Protein AF-A0A3N5KV68-F1 (afdb_monomer_lite)

Structure (mmCIF, N/CA/C/O backbone):
data_AF-A0A3N5KV68-F1
#
_entry.id   AF-A0A3N5KV68-F1
#
loop_
_atom_site.group_PDB
_atom_site.id
_atom_site.type_symbol
_atom_site.label_atom_id
_atom_site.label_alt_id
_atom_site.label_comp_id
_atom_site.label_asym_id
_atom_site.label_entity_id
_atom_site.label_seq_id
_atom_site.pdbx_PDB_ins_code
_atom_site.Cartn_x
_atom_site.Cartn_y
_atom_site.Cartn_z
_atom_site.occupancy
_atom_site.B_iso_or_equiv
_atom_site.auth_seq_id
_atom_site.auth_comp_id
_atom_site.auth_asym_id
_atom_site.auth_atom_id
_atom_site.pdbx_PDB_model_num
ATOM 1 N N . MET A 1 1 ? 21.705 -21.668 0.023 1.00 38.50 1 MET A N 1
ATOM 2 C CA . MET A 1 1 ? 21.622 -20.854 1.251 1.00 38.50 1 MET A CA 1
ATOM 3 C C . MET A 1 1 ? 22.326 -19.554 0.922 1.00 38.50 1 MET A C 1
ATOM 5 O O . MET A 1 1 ? 23.488 -19.620 0.552 1.00 38.50 1 MET A O 1
ATOM 9 N N . SER A 1 2 ? 21.601 -18.437 0.849 1.00 51.88 2 SER A N 1
ATOM 10 C CA . SER A 1 2 ? 22.211 -17.143 0.525 1.00 51.88 2 SER A CA 1
ATOM 11 C C . SER A 1 2 ? 22.799 -16.578 1.813 1.00 51.88 2 SER A C 1
ATOM 13 O O . SER A 1 2 ? 22.040 -16.294 2.734 1.00 51.88 2 SER A O 1
ATOM 15 N N . ASP A 1 3 ? 24.125 -16.489 1.885 1.00 54.81 3 ASP A N 1
ATOM 16 C CA . ASP A 1 3 ? 24.864 -15.849 2.978 1.00 54.81 3 ASP A CA 1
ATOM 17 C C . ASP A 1 3 ? 24.763 -14.326 2.784 1.00 54.81 3 ASP A C 1
ATOM 19 O O . ASP A 1 3 ? 25.626 -13.694 2.175 1.00 54.81 3 ASP A O 1
ATOM 23 N N . ASP A 1 4 ? 23.634 -13.742 3.197 1.00 57.31 4 ASP A N 1
ATOM 24 C CA . ASP A 1 4 ? 23.498 -12.287 3.303 1.00 57.31 4 ASP A CA 1
ATOM 25 C C . ASP A 1 4 ? 24.136 -11.859 4.639 1.00 57.31 4 ASP A C 1
ATOM 27 O O . ASP A 1 4 ? 23.638 -12.252 5.697 1.00 57.31 4 ASP A O 1
ATOM 31 N N . PRO A 1 5 ? 25.247 -11.097 4.641 1.00 53.75 5 PRO A N 1
ATOM 32 C CA . PRO A 1 5 ? 26.030 -10.796 5.845 1.00 53.75 5 PRO A CA 1
ATOM 33 C C . PRO A 1 5 ? 25.316 -9.882 6.857 1.00 53.75 5 PRO A C 1
ATOM 35 O O . PRO A 1 5 ? 25.918 -9.492 7.855 1.00 53.75 5 PRO A O 1
ATOM 38 N N . MET A 1 6 ? 24.050 -9.529 6.616 1.00 48.56 6 MET A N 1
ATOM 39 C CA . MET A 1 6 ? 23.243 -8.686 7.492 1.00 48.56 6 MET A CA 1
ATOM 40 C C . MET A 1 6 ? 21.802 -9.228 7.593 1.00 48.56 6 MET A C 1
ATOM 42 O O . MET A 1 6 ? 20.908 -8.705 6.923 1.00 48.56 6 MET A O 1
ATOM 46 N N . PRO A 1 7 ? 21.533 -10.246 8.440 1.00 53.47 7 PRO A N 1
ATOM 47 C CA . PRO A 1 7 ? 20.163 -10.716 8.706 1.00 53.47 7 PRO A CA 1
ATOM 48 C C . PRO A 1 7 ? 19.229 -9.586 9.195 1.00 53.47 7 PRO A C 1
ATOM 50 O O . PRO A 1 7 ? 18.014 -9.651 9.014 1.00 53.47 7 PRO A O 1
ATOM 53 N N . ASP A 1 8 ? 19.814 -8.516 9.733 1.00 58.53 8 ASP A N 1
ATOM 54 C CA . ASP A 1 8 ? 19.171 -7.331 10.305 1.00 58.53 8 ASP A CA 1
ATOM 55 C C . ASP A 1 8 ? 18.430 -6.435 9.292 1.00 58.53 8 ASP A C 1
ATOM 57 O O . ASP A 1 8 ? 17.440 -5.803 9.634 1.00 58.53 8 ASP A O 1
ATOM 61 N N . ARG A 1 9 ? 18.805 -6.428 8.000 1.00 53.84 9 ARG A N 1
ATOM 62 C CA . ARG A 1 9 ? 18.079 -5.617 6.988 1.00 53.84 9 ARG A CA 1
ATOM 63 C C . ARG A 1 9 ? 16.606 -6.004 6.873 1.00 53.84 9 ARG A C 1
ATOM 65 O O . ARG A 1 9 ? 15.761 -5.179 6.534 1.00 53.84 9 ARG A O 1
ATOM 72 N N . SER A 1 10 ? 16.316 -7.279 7.127 1.00 64.69 10 SER A N 1
ATOM 73 C CA . SER A 1 10 ? 14.947 -7.781 7.183 1.00 64.69 10 SER A CA 1
ATOM 74 C C . SER A 1 10 ? 14.218 -7.314 8.445 1.00 64.69 10 SER A C 1
ATOM 76 O O . SER A 1 10 ? 13.035 -7.001 8.361 1.00 64.69 10 SER A O 1
ATOM 78 N N . MET A 1 11 ? 14.920 -7.190 9.576 1.00 69.69 11 MET A N 1
ATOM 79 C CA . MET A 1 11 ? 14.360 -6.679 10.828 1.00 69.69 11 MET A CA 1
ATOM 80 C C . MET A 1 11 ? 14.064 -5.183 10.736 1.00 69.69 11 MET A C 1
ATOM 82 O O . MET A 1 11 ? 12.924 -4.804 10.965 1.00 69.69 11 MET A O 1
ATOM 86 N N . GLU A 1 12 ? 15.003 -4.354 10.265 1.00 85.62 12 GLU A N 1
ATOM 87 C CA . GLU A 1 12 ? 14.765 -2.912 10.072 1.00 85.62 12 GLU A CA 1
ATOM 88 C C . GLU A 1 12 ? 13.555 -2.636 9.162 1.00 85.62 12 GLU A C 1
ATOM 90 O O . GLU A 1 12 ? 12.783 -1.697 9.373 1.00 85.62 12 GLU A O 1
ATOM 95 N N . HIS A 1 13 ? 13.378 -3.463 8.129 1.00 86.19 13 HIS A N 1
ATOM 96 C CA . HIS A 1 13 ? 12.232 -3.377 7.238 1.00 86.1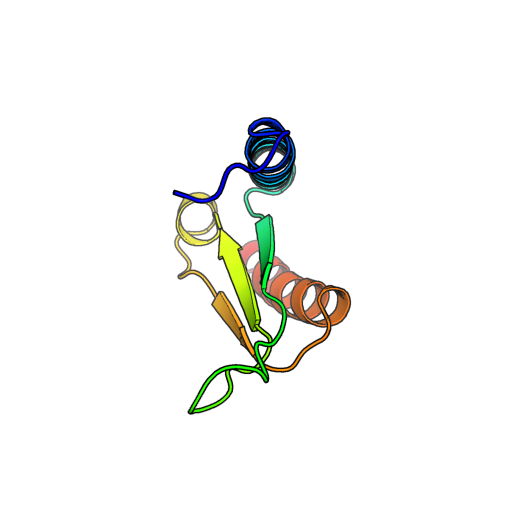9 13 HIS A CA 1
ATOM 97 C C . HIS A 1 13 ? 10.924 -3.731 7.951 1.00 86.19 13 HIS A C 1
ATOM 99 O O . HIS A 1 13 ? 9.975 -2.952 7.891 1.00 86.19 13 HIS A O 1
ATOM 105 N N . LEU A 1 14 ? 10.880 -4.872 8.642 1.00 89.06 14 LEU A N 1
ATOM 106 C CA . LEU A 1 14 ? 9.698 -5.309 9.385 1.00 89.06 14 LEU A CA 1
ATOM 107 C C . LEU A 1 14 ? 9.334 -4.332 10.508 1.00 89.06 14 LEU A C 1
ATOM 109 O O . LEU A 1 14 ? 8.154 -4.043 10.685 1.00 89.06 14 LEU A O 1
ATOM 113 N N . ASP A 1 15 ? 10.321 -3.763 11.196 1.00 93.06 15 ASP A N 1
ATOM 114 C CA . ASP A 1 15 ? 10.124 -2.744 12.229 1.00 93.06 15 ASP A CA 1
ATOM 115 C C . ASP A 1 15 ? 9.522 -1.468 11.638 1.00 93.06 15 ASP A C 1
ATOM 117 O O . ASP A 1 15 ? 8.617 -0.867 12.217 1.00 93.06 15 ASP A O 1
ATOM 121 N N . LYS A 1 16 ? 9.959 -1.073 10.437 1.00 90.25 16 LYS A N 1
ATOM 122 C CA . LYS A 1 16 ? 9.348 0.043 9.712 1.00 90.25 16 LYS A CA 1
ATOM 123 C C . LYS A 1 16 ? 7.893 -0.253 9.341 1.00 90.25 16 LYS A C 1
ATOM 125 O O . LYS A 1 16 ? 7.052 0.633 9.494 1.00 90.25 16 LYS A O 1
ATOM 130 N N . VAL A 1 17 ? 7.591 -1.461 8.860 1.00 93.75 17 VAL A N 1
ATOM 131 C CA . VAL A 1 17 ? 6.208 -1.869 8.558 1.00 93.75 17 VAL A CA 1
ATOM 132 C C . VAL A 1 17 ? 5.358 -1.826 9.825 1.00 93.75 17 VAL A C 1
ATOM 134 O O . VAL A 1 17 ? 4.289 -1.217 9.817 1.00 93.75 17 VAL A O 1
ATOM 137 N N . ALA A 1 18 ? 5.849 -2.413 10.918 1.00 94.81 18 ALA A N 1
ATOM 138 C CA . ALA A 1 18 ? 5.173 -2.421 12.210 1.00 94.81 18 ALA A CA 1
ATOM 139 C C . ALA A 1 18 ? 4.890 -0.994 12.691 1.00 94.81 18 ALA A C 1
ATOM 141 O O . ALA A 1 18 ? 3.743 -0.665 12.976 1.00 94.81 18 ALA A O 1
ATOM 142 N N . TRP A 1 19 ? 5.890 -0.111 12.651 1.00 93.94 19 TRP A N 1
ATOM 143 C CA . TRP A 1 19 ? 5.723 1.296 13.008 1.00 93.94 19 TRP A CA 1
ATOM 144 C C . TRP A 1 19 ? 4.670 2.008 12.144 1.00 93.94 19 TRP A C 1
ATOM 146 O O . TRP A 1 19 ? 3.879 2.803 12.656 1.00 93.94 19 TRP A O 1
ATOM 156 N N . MET A 1 20 ? 4.618 1.729 10.835 1.00 95.56 20 MET A N 1
ATOM 157 C CA . MET A 1 20 ? 3.603 2.305 9.946 1.00 95.56 20 MET A CA 1
ATOM 158 C C . MET A 1 20 ? 2.189 1.832 10.304 1.00 95.56 20 MET A C 1
ATOM 160 O O . MET A 1 20 ? 1.279 2.664 10.334 1.00 95.56 20 MET A O 1
ATOM 164 N N . VAL A 1 21 ? 2.018 0.539 10.601 1.00 96.94 21 VAL A N 1
ATOM 165 C CA . VAL A 1 21 ? 0.740 -0.033 11.054 1.00 96.94 21 VAL A CA 1
ATOM 166 C C . VAL A 1 21 ? 0.338 0.543 12.411 1.00 96.94 21 VAL A C 1
ATOM 168 O O . VAL A 1 21 ? -0.800 0.960 12.577 1.00 96.94 21 VAL A O 1
ATOM 171 N N . GLU A 1 22 ? 1.261 0.650 13.364 1.00 96.12 22 GLU A N 1
ATOM 172 C CA . GLU A 1 22 ? 0.995 1.243 14.681 1.00 96.12 22 GLU A CA 1
ATOM 173 C C . GLU A 1 22 ? 0.600 2.722 14.588 1.00 96.12 22 GLU A C 1
ATOM 175 O O . GLU A 1 22 ? -0.278 3.181 15.316 1.00 96.12 22 GLU A O 1
ATOM 180 N N . THR A 1 23 ? 1.230 3.470 13.679 1.00 94.44 23 THR A N 1
ATOM 181 C CA . THR A 1 23 ? 1.012 4.917 13.539 1.00 94.44 23 THR A CA 1
ATOM 182 C C . THR A 1 23 ? -0.273 5.244 12.780 1.00 94.44 23 THR A C 1
ATOM 184 O O . THR A 1 23 ? -0.970 6.189 13.143 1.00 94.44 23 THR A O 1
ATOM 187 N N . ASN A 1 24 ? -0.581 4.501 11.712 1.00 93.94 24 ASN A N 1
ATOM 188 C CA . ASN A 1 24 ? -1.668 4.846 10.784 1.00 93.94 24 ASN A CA 1
ATOM 189 C C . ASN A 1 24 ? -2.815 3.825 10.766 1.00 93.94 24 ASN A C 1
ATOM 191 O O . ASN A 1 24 ? -3.778 4.024 10.037 1.00 93.94 24 ASN A O 1
ATOM 195 N N . GLY A 1 25 ? -2.681 2.694 11.460 1.00 96.62 25 GLY A N 1
ATOM 196 C CA . GLY A 1 25 ? -3.523 1.505 11.281 1.00 96.62 25 GLY A CA 1
ATOM 197 C C . GLY A 1 25 ? -3.109 0.629 10.092 1.00 96.62 25 GLY A C 1
ATOM 198 O O . GLY A 1 25 ? -3.455 -0.544 10.027 1.00 96.62 25 GLY A O 1
ATOM 199 N N . TRP A 1 26 ? -2.315 1.153 9.157 1.00 97.44 26 TRP A N 1
ATOM 200 C CA . TRP A 1 26 ? -1.929 0.424 7.953 1.00 97.44 26 TRP A CA 1
ATOM 201 C C . TRP A 1 26 ? -0.563 0.842 7.400 1.00 97.44 26 TRP A C 1
ATOM 203 O O . TRP A 1 26 ? -0.073 1.954 7.620 1.00 97.44 26 TRP A O 1
ATOM 213 N N . ALA A 1 27 ? 0.035 -0.051 6.618 1.00 97.56 27 ALA A N 1
ATOM 214 C CA . ALA A 1 27 ? 1.262 0.171 5.866 1.00 97.56 27 ALA A CA 1
ATOM 215 C C . ALA A 1 27 ? 1.054 -0.087 4.368 1.00 97.56 27 ALA A C 1
ATOM 217 O O . ALA A 1 27 ? 0.116 -0.776 3.964 1.00 97.56 27 ALA A O 1
ATOM 218 N N . LEU A 1 28 ? 1.948 0.467 3.545 1.00 97.19 28 LEU A N 1
ATOM 219 C CA . LEU A 1 28 ? 2.025 0.180 2.115 1.00 97.19 28 LEU A CA 1
ATOM 220 C C . LEU A 1 28 ? 3.422 -0.324 1.779 1.00 97.19 28 LEU A C 1
ATOM 222 O O . LEU A 1 28 ? 4.385 0.437 1.878 1.00 97.19 28 LEU A O 1
ATOM 226 N N . GLU A 1 29 ? 3.491 -1.549 1.276 1.00 96.56 29 GLU A N 1
ATOM 227 C CA . GLU A 1 29 ? 4.735 -2.220 0.935 1.00 96.56 29 GLU A CA 1
ATOM 228 C C . GLU A 1 29 ? 4.955 -2.284 -0.578 1.00 96.56 29 GLU A C 1
ATOM 230 O O . GLU A 1 29 ? 4.221 -2.984 -1.283 1.00 96.56 29 GLU A O 1
ATOM 235 N N . PRO A 1 30 ? 5.945 -1.545 -1.119 1.00 95.56 30 PRO A N 1
ATOM 236 C CA . PRO A 1 30 ? 6.272 -1.578 -2.533 1.00 95.56 30 PRO A CA 1
ATOM 237 C C . PRO A 1 30 ? 7.226 -2.730 -2.866 1.00 95.56 30 PRO A C 1
ATOM 239 O O . PRO A 1 30 ? 8.306 -2.867 -2.297 1.00 95.56 30 PRO A O 1
ATOM 242 N N . ILE A 1 31 ? 6.873 -3.495 -3.892 1.00 95.19 31 ILE A N 1
ATOM 243 C CA . ILE A 1 31 ? 7.689 -4.549 -4.482 1.00 95.19 31 ILE A CA 1
ATOM 244 C C . ILE A 1 31 ? 8.170 -4.104 -5.861 1.00 95.19 31 ILE A C 1
ATOM 246 O O . ILE A 1 31 ? 7.387 -3.770 -6.757 1.00 95.19 31 ILE A O 1
ATOM 250 N N . ALA A 1 32 ? 9.492 -4.109 -6.035 1.00 93.69 32 ALA A N 1
ATOM 251 C CA . ALA A 1 32 ? 10.125 -3.754 -7.295 1.00 93.69 32 ALA A CA 1
ATOM 252 C C . ALA A 1 32 ? 9.772 -4.750 -8.412 1.00 93.69 32 ALA A C 1
ATOM 254 O O . ALA A 1 32 ? 9.560 -5.944 -8.177 1.00 93.69 32 ALA A O 1
ATOM 255 N N . ALA A 1 33 ? 9.752 -4.251 -9.649 1.00 94.50 33 ALA A N 1
ATOM 256 C CA . ALA A 1 33 ? 9.598 -5.098 -10.822 1.00 94.50 33 ALA A CA 1
ATOM 257 C C . ALA A 1 33 ? 10.752 -6.106 -10.913 1.00 94.50 33 ALA A C 1
ATOM 259 O O . ALA A 1 33 ? 11.904 -5.786 -10.616 1.00 94.50 33 ALA A O 1
ATOM 260 N N . ARG A 1 34 ? 10.438 -7.308 -11.392 1.00 95.81 34 ARG A N 1
ATOM 261 C CA . ARG A 1 34 ? 11.416 -8.349 -11.705 1.00 95.81 34 ARG A CA 1
ATOM 262 C C . ARG A 1 34 ? 11.361 -8.670 -13.188 1.00 95.81 34 ARG A C 1
ATOM 264 O O . ARG A 1 34 ? 10.598 -9.531 -13.625 1.00 95.81 34 ARG A O 1
ATOM 271 N N . ALA A 1 35 ? 12.156 -7.923 -13.949 1.00 95.25 35 ALA A N 1
ATOM 272 C CA . ALA A 1 35 ? 12.324 -8.106 -15.390 1.00 95.25 35 ALA A CA 1
ATOM 273 C C . ALA A 1 35 ? 13.206 -9.319 -15.740 1.00 95.25 35 ALA A C 1
ATOM 275 O O . ALA A 1 35 ? 13.273 -9.709 -16.898 1.00 95.25 35 ALA A O 1
ATOM 276 N N . ASP A 1 36 ? 13.875 -9.902 -14.742 1.00 96.44 36 ASP A N 1
ATOM 277 C CA . ASP A 1 36 ? 14.726 -11.086 -14.859 1.00 96.44 36 ASP A CA 1
ATOM 278 C C . ASP A 1 36 ? 13.947 -12.416 -14.857 1.00 96.44 36 ASP A C 1
ATOM 280 O O . ASP A 1 36 ? 14.535 -13.470 -15.085 1.00 96.44 36 ASP A O 1
ATOM 284 N N . LEU A 1 37 ? 12.639 -12.385 -14.580 1.00 96.00 37 LEU A N 1
ATOM 285 C CA . LEU A 1 37 ? 11.762 -13.560 -14.576 1.00 96.00 37 LEU A CA 1
ATOM 286 C C . LEU A 1 37 ? 11.137 -13.823 -15.956 1.00 96.00 37 LEU A C 1
ATOM 288 O O . LEU A 1 37 ? 10.963 -12.896 -16.745 1.00 96.00 37 LEU A O 1
ATOM 292 N N . ASP A 1 38 ? 10.721 -15.072 -16.196 1.00 94.94 38 ASP A N 1
ATOM 293 C CA . ASP A 1 38 ? 9.937 -15.483 -17.369 1.00 94.94 38 ASP A CA 1
ATOM 294 C C . ASP A 1 38 ? 8.6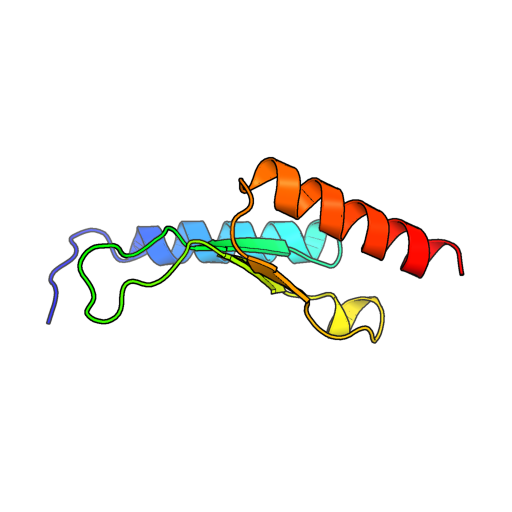40 -16.210 -16.929 1.00 94.94 38 ASP A C 1
ATOM 296 O O . ASP A 1 38 ? 8.717 -17.335 -16.424 1.00 94.94 38 ASP A O 1
ATOM 300 N N . PRO A 1 39 ? 7.4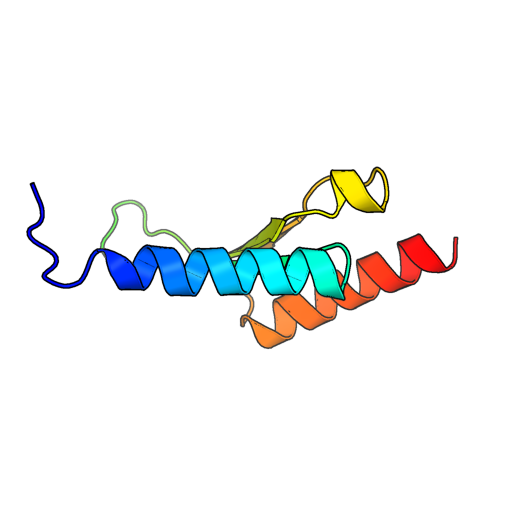51 -15.575 -17.039 1.00 92.88 39 PRO A N 1
ATOM 301 C CA . PRO A 1 39 ? 7.233 -14.219 -17.547 1.00 92.88 39 PRO A CA 1
ATOM 302 C C . PRO A 1 39 ? 7.715 -13.129 -16.564 1.00 92.88 39 PRO A C 1
ATOM 304 O O . PRO A 1 39 ? 7.766 -13.365 -15.349 1.00 92.88 39 PRO A O 1
ATOM 307 N N . PRO A 1 40 ? 8.023 -11.911 -17.055 1.00 94.56 40 PRO A N 1
ATOM 308 C CA . PRO A 1 40 ? 8.448 -10.804 -16.205 1.00 94.56 40 PRO A CA 1
ATOM 309 C C . PRO A 1 40 ? 7.334 -10.382 -15.243 1.00 94.56 40 PRO A C 1
ATOM 311 O O . PRO A 1 40 ? 6.149 -10.387 -15.585 1.00 94.56 40 PRO A O 1
ATOM 314 N N . ARG A 1 41 ? 7.717 -9.960 -14.032 1.00 93.62 41 ARG A N 1
ATOM 315 C CA . ARG A 1 41 ? 6.775 -9.471 -13.015 1.00 93.62 41 ARG A CA 1
ATOM 316 C C . ARG A 1 41 ? 6.811 -7.949 -12.933 1.00 93.62 41 ARG A C 1
ATOM 318 O O . ARG A 1 41 ? 7.861 -7.364 -12.666 1.00 93.62 41 ARG A O 1
ATOM 325 N N . ALA A 1 42 ? 5.653 -7.318 -13.108 1.00 92.81 42 ALA A N 1
ATOM 326 C CA . ALA A 1 42 ? 5.493 -5.881 -12.908 1.00 92.81 42 ALA A CA 1
ATOM 327 C C . ALA A 1 42 ? 5.719 -5.479 -11.440 1.00 92.81 42 ALA A C 1
ATOM 329 O O . ALA A 1 42 ? 5.524 -6.285 -10.530 1.00 92.81 42 ALA A O 1
ATOM 330 N N . ALA A 1 43 ? 6.097 -4.219 -11.214 1.00 95.19 43 ALA A N 1
ATOM 331 C CA . AL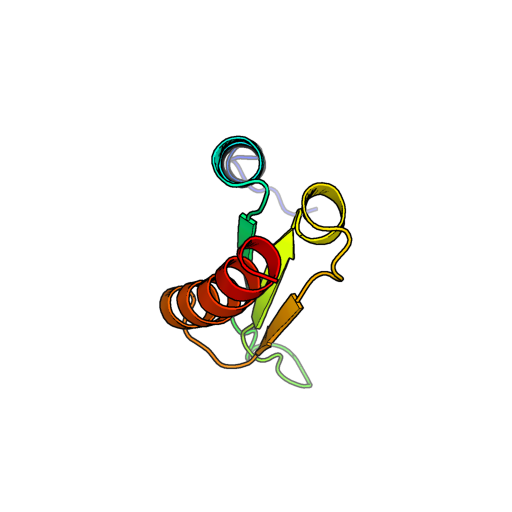A A 1 43 ? 6.100 -3.641 -9.875 1.00 95.19 43 ALA A CA 1
ATOM 332 C C . ALA A 1 43 ? 4.668 -3.541 -9.337 1.00 95.19 43 ALA A C 1
ATOM 334 O O . ALA A 1 43 ? 3.725 -3.257 -10.089 1.00 95.19 43 ALA A O 1
ATOM 335 N N . TYR A 1 44 ? 4.523 -3.740 -8.035 1.00 96.94 44 TYR A N 1
ATOM 336 C CA . TYR A 1 44 ? 3.256 -3.594 -7.333 1.00 96.94 44 TYR A CA 1
ATOM 337 C C . TYR A 1 44 ? 3.496 -3.128 -5.905 1.00 96.94 44 TYR A C 1
ATOM 339 O O . TYR A 1 44 ? 4.575 -3.331 -5.364 1.00 96.94 44 TYR A O 1
ATOM 347 N N . ALA A 1 45 ? 2.497 -2.513 -5.291 1.00 97.56 45 ALA A N 1
ATOM 348 C CA . ALA A 1 45 ? 2.488 -2.236 -3.864 1.00 97.56 45 ALA A CA 1
ATOM 349 C C . ALA A 1 45 ? 1.255 -2.876 -3.238 1.00 97.56 45 ALA A C 1
ATOM 351 O O . ALA A 1 45 ? 0.206 -2.914 -3.880 1.00 97.56 45 ALA A O 1
ATOM 352 N N . TYR A 1 46 ? 1.376 -3.384 -2.018 1.00 97.62 46 TYR A N 1
ATOM 353 C CA . TYR A 1 46 ? 0.261 -3.990 -1.297 1.00 97.62 46 TYR A CA 1
ATOM 354 C C . TYR A 1 46 ? 0.116 -3.383 0.092 1.00 97.62 46 TYR A C 1
ATOM 356 O O . TYR A 1 46 ? 1.086 -2.879 0.660 1.00 97.62 46 TYR A O 1
ATOM 364 N N . THR A 1 47 ? -1.101 -3.389 0.618 1.00 98.31 47 THR A N 1
ATOM 365 C CA . THR A 1 47 ? -1.380 -2.881 1.958 1.00 98.31 47 THR A CA 1
ATOM 366 C C . THR A 1 47 ? -1.253 -3.973 3.012 1.00 98.31 47 THR A C 1
ATOM 368 O O . THR A 1 47 ? -1.367 -5.165 2.719 1.00 98.31 47 THR A O 1
ATOM 371 N N . ILE A 1 48 ? -0.979 -3.547 4.241 1.00 98.06 48 ILE A N 1
ATOM 372 C CA . ILE A 1 48 ? -1.024 -4.382 5.439 1.00 98.06 48 ILE A CA 1
ATOM 373 C C . ILE A 1 48 ? -1.798 -3.595 6.493 1.00 98.06 48 ILE A C 1
ATOM 375 O O . ILE A 1 48 ? -1.394 -2.480 6.813 1.00 98.06 48 ILE A O 1
ATOM 379 N N . GLY A 1 49 ? -2.864 -4.167 7.050 1.00 97.50 49 GLY A N 1
ATOM 380 C CA . GLY A 1 49 ? -3.602 -3.610 8.185 1.00 97.50 49 GLY A CA 1
ATOM 381 C C . GLY A 1 49 ? -4.957 -2.996 7.835 1.00 97.50 49 GLY A C 1
ATOM 382 O O . GLY A 1 49 ? -5.726 -2.716 8.750 1.00 97.50 49 GLY A O 1
ATOM 383 N N . LEU A 1 50 ? -5.317 -2.851 6.551 1.00 97.44 50 LEU A N 1
ATOM 384 C CA . LEU A 1 50 ? -6.637 -2.316 6.190 1.00 97.44 50 LEU A CA 1
ATOM 385 C C . LEU A 1 50 ? -7.775 -3.197 6.714 1.00 97.44 50 LEU A C 1
ATOM 387 O O . LEU A 1 50 ? -8.778 -2.671 7.203 1.00 97.44 50 LEU A O 1
ATOM 391 N N . GLU A 1 51 ? -7.603 -4.521 6.675 1.00 97.19 51 GLU A N 1
ATOM 392 C CA . GLU A 1 51 ? -8.630 -5.447 7.161 1.00 97.19 51 GLU A CA 1
ATOM 393 C C . GLU A 1 51 ? -8.782 -5.341 8.678 1.00 97.19 51 GLU A C 1
ATOM 395 O O . GLU A 1 51 ? -9.894 -5.246 9.193 1.00 97.19 51 GLU A O 1
ATOM 400 N N . ALA A 1 52 ? -7.660 -5.283 9.394 1.00 96.94 52 ALA A N 1
ATOM 401 C CA . ALA A 1 52 ? -7.653 -5.184 10.847 1.00 96.94 52 ALA A CA 1
ATOM 402 C C . ALA A 1 52 ? -8.201 -3.840 11.355 1.00 96.94 52 ALA A C 1
ATOM 404 O O . ALA A 1 52 ? -8.885 -3.809 12.377 1.00 96.94 52 ALA A O 1
ATOM 405 N N . THR A 1 53 ? -7.909 -2.736 10.663 1.00 96.94 53 THR A N 1
ATOM 406 C CA . THR A 1 53 ? -8.297 -1.387 11.100 1.00 96.94 53 THR A CA 1
ATOM 407 C C . THR A 1 53 ? -9.696 -0.993 10.648 1.00 96.94 53 THR A C 1
ATOM 409 O O . THR A 1 53 ? -10.439 -0.411 11.435 1.00 96.94 53 THR A O 1
ATOM 412 N N . TYR A 1 54 ? -10.072 -1.311 9.409 1.00 96.38 54 TYR A N 1
ATOM 413 C CA . TYR A 1 54 ? -11.308 -0.812 8.796 1.00 96.38 54 TYR A CA 1
ATOM 414 C C . TYR A 1 54 ? -12.301 -1.926 8.428 1.00 96.38 54 TYR A C 1
ATOM 416 O O . TYR A 1 54 ? -13.391 -1.631 7.942 1.00 96.38 54 TYR A O 1
ATOM 424 N N . GLY A 1 55 ? -11.951 -3.206 8.611 1.00 96.69 55 GLY A N 1
ATOM 425 C CA . GLY A 1 55 ? -12.754 -4.326 8.102 1.00 96.69 55 GLY A CA 1
ATOM 426 C C . GLY A 1 55 ? -12.800 -4.383 6.571 1.00 96.69 55 GLY A C 1
ATOM 427 O O . GLY A 1 55 ? -13.701 -5.000 6.001 1.00 96.69 55 GLY A O 1
ATOM 428 N N . PHE A 1 56 ? -11.860 -3.709 5.901 1.00 97.25 56 PHE A N 1
ATOM 429 C CA . PHE A 1 56 ? -11.800 -3.585 4.449 1.00 97.25 56 PHE A CA 1
ATOM 430 C C . PHE A 1 56 ? -10.680 -4.466 3.872 1.00 97.25 56 PHE A C 1
ATOM 432 O O . PHE A 1 56 ? -9.593 -4.483 4.441 1.00 97.25 56 PHE A O 1
ATOM 439 N N . PRO A 1 57 ? -10.885 -5.177 2.747 1.00 97.94 57 PRO A N 1
ATOM 440 C CA . PRO A 1 57 ? -9.854 -6.043 2.177 1.00 97.94 57 PRO A CA 1
ATOM 441 C C . PRO A 1 57 ? -8.541 -5.314 1.869 1.00 97.94 57 PRO A C 1
ATOM 443 O O . PRO A 1 57 ? -8.545 -4.162 1.433 1.00 97.94 57 PRO A O 1
ATOM 446 N N . GLU A 1 58 ? -7.417 -6.019 2.002 1.00 97.88 58 GLU A N 1
ATOM 447 C CA . GLU A 1 58 ? -6.127 -5.489 1.558 1.00 97.88 58 GLU A CA 1
ATOM 448 C C . GLU A 1 58 ? -6.131 -5.198 0.048 1.00 97.88 58 GLU A C 1
ATOM 450 O O . GLU A 1 58 ? -6.711 -5.928 -0.764 1.00 97.88 58 GLU A O 1
ATOM 455 N N . VAL A 1 59 ? -5.453 -4.120 -0.340 1.00 97.31 59 VAL A N 1
ATOM 456 C CA . VAL A 1 59 ? -5.417 -3.604 -1.707 1.00 97.31 59 VAL A CA 1
ATOM 457 C C . VAL A 1 59 ? -4.035 -3.824 -2.304 1.00 97.31 59 VAL A C 1
ATOM 459 O O . VAL A 1 59 ? -3.014 -3.566 -1.670 1.00 97.31 59 VAL A O 1
ATOM 462 N N . VAL A 1 60 ? -4.005 -4.243 -3.570 1.00 97.75 60 VAL A N 1
ATOM 463 C CA . VAL A 1 60 ? -2.781 -4.327 -4.373 1.00 97.75 60 VAL A CA 1
ATOM 464 C C . VAL A 1 60 ? -2.883 -3.363 -5.551 1.00 97.75 60 VAL A C 1
ATOM 466 O O . VAL A 1 60 ? -3.840 -3.407 -6.322 1.00 97.75 60 VAL A O 1
ATOM 469 N N . VAL A 1 61 ? -1.877 -2.506 -5.717 1.00 97.06 61 VAL A N 1
ATOM 470 C CA . VAL A 1 61 ? -1.780 -1.526 -6.804 1.00 97.06 61 VAL A CA 1
ATOM 471 C C . VAL A 1 61 ? -0.625 -1.902 -7.723 1.00 97.06 61 VAL A C 1
ATOM 473 O O . VAL A 1 61 ? 0.529 -1.934 -7.299 1.00 97.06 61 VAL A O 1
ATOM 476 N N . PHE A 1 62 ? -0.919 -2.152 -8.998 1.00 96.00 62 PHE A N 1
ATOM 477 C CA . PHE A 1 62 ? 0.080 -2.512 -10.006 1.00 96.00 62 PHE A CA 1
ATOM 478 C C . PHE A 1 62 ? 0.515 -1.309 -10.843 1.00 96.00 62 PHE A C 1
ATOM 480 O O . PHE A 1 62 ? -0.290 -0.440 -11.180 1.00 96.00 62 PHE A O 1
ATOM 487 N N . GLY A 1 63 ? 1.792 -1.292 -11.234 1.00 91.12 63 GLY A N 1
ATOM 488 C CA . GLY A 1 63 ? 2.305 -0.376 -12.258 1.00 91.12 63 GLY A CA 1
ATOM 489 C C . GLY A 1 63 ? 2.399 1.095 -11.843 1.00 91.12 63 GLY A C 1
ATOM 490 O O . GLY A 1 63 ? 2.583 1.951 -12.703 1.00 91.12 63 GLY A O 1
ATOM 491 N N . GLN A 1 64 ? 2.285 1.396 -10.548 1.00 94.56 64 GLN A N 1
ATOM 492 C CA . GLN A 1 64 ? 2.412 2.750 -10.008 1.00 94.56 64 GLN A CA 1
ATOM 493 C C . GLN A 1 64 ? 3.731 2.932 -9.257 1.00 94.56 64 GLN A C 1
ATOM 495 O O . GLN A 1 64 ? 4.289 1.979 -8.711 1.00 94.56 64 GLN A O 1
ATOM 500 N N . THR A 1 65 ? 4.222 4.173 -9.198 1.00 94.25 65 THR A N 1
ATOM 501 C CA . THR A 1 65 ? 5.315 4.518 -8.279 1.00 94.25 65 THR A CA 1
ATOM 502 C C . THR A 1 65 ? 4.840 4.360 -6.827 1.00 94.25 65 THR A C 1
ATOM 504 O O . THR A 1 65 ? 3.648 4.550 -6.559 1.00 94.25 65 THR A O 1
ATOM 507 N N . PRO A 1 66 ? 5.737 4.068 -5.862 1.00 93.19 66 PRO A N 1
ATOM 508 C CA . PRO A 1 66 ? 5.340 3.896 -4.462 1.00 93.19 66 PRO A CA 1
ATOM 509 C C . PRO A 1 66 ? 4.572 5.095 -3.887 1.00 93.19 66 PRO A C 1
ATOM 511 O O . PRO A 1 66 ? 3.585 4.917 -3.177 1.00 93.19 66 PRO A O 1
ATOM 514 N N . SER A 1 67 ? 4.972 6.322 -4.240 1.00 95.06 67 SER A N 1
ATOM 515 C CA . SER A 1 67 ? 4.279 7.539 -3.805 1.00 95.06 67 SER A CA 1
ATOM 516 C C . SER A 1 67 ? 2.870 7.656 -4.387 1.00 95.06 67 SER A C 1
ATOM 518 O O . SER A 1 67 ? 1.951 8.034 -3.664 1.00 95.06 67 SER A O 1
ATOM 520 N N . ASN A 1 68 ? 2.671 7.292 -5.659 1.00 97.19 68 ASN A N 1
ATOM 521 C CA . ASN A 1 68 ? 1.346 7.337 -6.271 1.00 97.19 68 ASN A CA 1
ATOM 522 C C . ASN A 1 68 ? 0.429 6.239 -5.716 1.00 97.19 68 ASN A C 1
ATOM 524 O O . ASN A 1 68 ? -0.722 6.509 -5.390 1.00 97.19 68 ASN A O 1
ATOM 528 N N . ALA A 1 69 ? 0.949 5.022 -5.519 1.00 97.25 69 ALA A N 1
ATOM 529 C CA . ALA A 1 69 ? 0.207 3.951 -4.854 1.00 97.25 69 ALA A CA 1
ATOM 530 C C . ALA A 1 69 ? -0.228 4.360 -3.434 1.00 97.25 69 ALA A C 1
ATOM 532 O O . ALA A 1 69 ? -1.378 4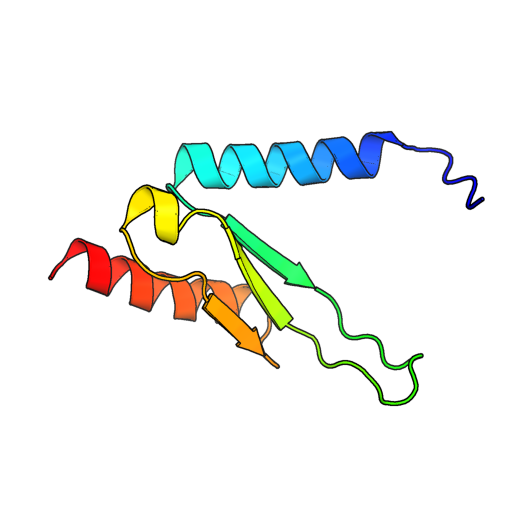.140 -3.060 1.00 97.25 69 ALA A O 1
ATOM 533 N N . ARG A 1 70 ? 0.645 5.038 -2.672 1.00 96.00 70 ARG A N 1
ATOM 534 C CA . ARG A 1 70 ? 0.314 5.560 -1.334 1.00 96.00 70 ARG A CA 1
ATOM 535 C C . ARG A 1 70 ? -0.765 6.635 -1.361 1.00 96.00 70 ARG A C 1
ATOM 537 O O . ARG A 1 70 ? -1.589 6.655 -0.449 1.00 96.00 70 ARG A O 1
ATOM 544 N N . GLY A 1 71 ? -0.761 7.498 -2.377 1.00 97.19 71 GLY A N 1
ATOM 545 C CA . GLY A 1 71 ? -1.816 8.485 -2.603 1.00 97.19 71 GLY A CA 1
ATOM 546 C C . GLY A 1 71 ? -3.158 7.826 -2.927 1.00 97.19 71 GLY A C 1
ATOM 547 O O . GLY A 1 71 ? -4.150 8.138 -2.281 1.00 97.19 71 GLY A O 1
ATOM 548 N N . ILE A 1 72 ? -3.175 6.858 -3.851 1.00 97.12 72 ILE A N 1
ATOM 549 C CA . ILE A 1 72 ? -4.388 6.113 -4.235 1.00 97.12 72 ILE A CA 1
ATOM 550 C C . ILE A 1 72 ? -4.999 5.394 -3.029 1.00 97.12 72 ILE A C 1
ATOM 552 O O . ILE A 1 72 ? -6.190 5.538 -2.777 1.00 97.12 72 ILE A O 1
ATOM 556 N N . VAL A 1 73 ? -4.196 4.653 -2.258 1.00 97.50 73 VAL A N 1
ATOM 557 C CA . VAL A 1 73 ? -4.692 3.985 -1.043 1.00 97.50 73 VAL A CA 1
ATOM 558 C C . VAL A 1 73 ? -5.109 5.006 0.017 1.00 97.50 73 VAL A C 1
ATOM 560 O O . VAL A 1 73 ? -6.088 4.783 0.716 1.00 97.50 73 VAL A O 1
ATOM 563 N N . GLY A 1 74 ? -4.434 6.156 0.097 1.00 96.88 74 GLY A N 1
ATOM 564 C CA . GLY A 1 74 ? -4.854 7.263 0.957 1.00 96.88 74 GLY A CA 1
ATOM 565 C C . GLY A 1 74 ? -6.286 7.726 0.674 1.00 96.88 74 GLY A C 1
ATOM 566 O O . GLY A 1 74 ? -7.041 7.914 1.618 1.00 96.88 74 GLY A O 1
ATOM 567 N N . LEU A 1 75 ? -6.686 7.815 -0.600 1.00 97.19 75 LEU A N 1
ATOM 568 C CA . LEU A 1 75 ? -8.068 8.146 -0.978 1.00 97.19 75 LEU A CA 1
ATOM 569 C C . LEU A 1 75 ? -9.068 7.057 -0.559 1.00 97.19 75 LEU A C 1
ATOM 571 O O . LEU A 1 75 ? -10.188 7.369 -0.171 1.00 97.19 75 LEU A O 1
ATOM 575 N N . VAL A 1 76 ? -8.675 5.780 -0.633 1.00 96.25 76 VAL A N 1
ATOM 576 C CA . VAL A 1 76 ? -9.510 4.667 -0.145 1.00 96.25 76 VAL A CA 1
ATOM 577 C C . VAL A 1 76 ? -9.705 4.784 1.363 1.00 96.25 76 VAL A C 1
ATOM 579 O O . VAL A 1 76 ? -10.827 4.688 1.838 1.00 96.25 76 VAL A O 1
ATOM 582 N N . VAL A 1 77 ? -8.629 5.035 2.105 1.00 97.31 77 VAL A N 1
ATOM 583 C CA . VAL A 1 77 ? -8.674 5.201 3.562 1.00 97.31 77 VAL A CA 1
ATOM 584 C C . VAL A 1 77 ? -9.528 6.397 3.968 1.00 97.31 77 VAL A C 1
ATOM 586 O O . VAL A 1 77 ? -10.382 6.253 4.834 1.00 97.31 77 VAL A O 1
ATOM 589 N N . GLU A 1 78 ? -9.376 7.541 3.302 1.00 97.19 78 GLU A N 1
ATOM 590 C CA . GLU A 1 78 ? -10.211 8.722 3.551 1.00 97.19 78 GLU A CA 1
ATOM 591 C C . GLU A 1 78 ? -11.703 8.416 3.342 1.00 97.19 78 GLU A C 1
ATOM 593 O O . GLU A 1 78 ? -12.547 8.827 4.140 1.00 97.19 78 GLU A O 1
ATOM 598 N N . LEU A 1 79 ? -12.043 7.639 2.308 1.00 97.00 79 LEU A N 1
ATOM 599 C CA . LEU A 1 79 ? -13.419 7.201 2.078 1.00 97.00 79 LEU A CA 1
ATOM 600 C C . LEU A 1 79 ? -13.919 6.271 3.196 1.00 97.00 79 LEU A C 1
ATOM 602 O O . LEU A 1 79 ? -15.033 6.442 3.68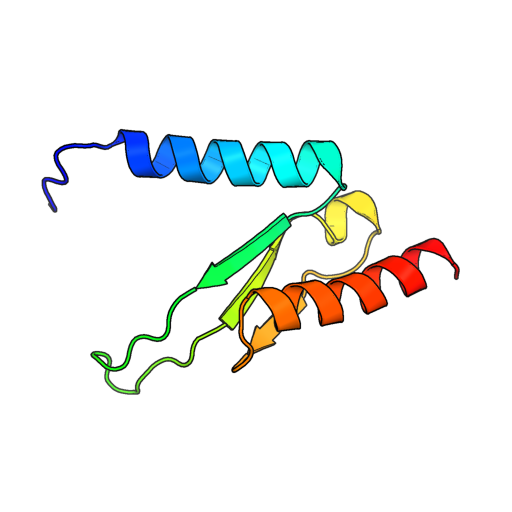0 1.00 97.00 79 LEU A O 1
ATOM 606 N N . LEU A 1 80 ? -13.091 5.323 3.643 1.00 95.12 80 LEU A N 1
ATOM 607 C CA . LEU A 1 80 ? -13.430 4.415 4.747 1.00 95.12 80 LEU A CA 1
ATOM 608 C C . LEU A 1 80 ? -13.621 5.150 6.082 1.00 95.12 80 LEU A C 1
ATOM 610 O O . LEU A 1 80 ? -14.425 4.720 6.905 1.00 95.12 80 LEU A O 1
ATOM 614 N N . GLU A 1 81 ? -12.907 6.255 6.295 1.00 94.62 81 GLU A N 1
ATOM 615 C CA . GLU A 1 81 ? -13.026 7.090 7.495 1.00 94.62 81 GLU A CA 1
ATOM 616 C C . GLU A 1 81 ? -14.264 7.997 7.480 1.00 94.62 81 GLU A C 1
ATOM 618 O O . GLU A 1 81 ? -14.773 8.357 8.544 1.00 94.62 81 GLU A O 1
ATOM 623 N N . THR A 1 82 ? -14.752 8.376 6.296 1.00 93.06 82 THR A N 1
ATOM 624 C CA . THR A 1 82 ? -15.826 9.372 6.140 1.00 93.06 82 THR A CA 1
ATOM 625 C C . THR A 1 82 ? -17.216 8.783 5.884 1.00 93.06 82 THR A C 1
ATOM 627 O O . THR A 1 82 ? -18.194 9.448 6.235 1.00 93.06 82 THR A O 1
ATOM 630 N N . GLY A 1 83 ? -17.314 7.543 5.384 1.00 71.44 83 GLY A N 1
ATOM 631 C CA . GLY A 1 83 ? -18.577 6.810 5.198 1.00 71.44 83 GLY A CA 1
ATOM 632 C C . GLY A 1 83 ? -19.217 6.998 3.830 1.00 71.44 83 GLY A C 1
ATOM 633 O O . GLY A 1 83 ? -19.938 8.005 3.648 1.00 71.44 83 GLY A O 1
#

Sequence (83 aa):
MSDDPMPDRSMEHLDKVAWMVETNGWALEPIAARADLDPPRAAYAYTIGLEATYGFPEVVVFGQTPSNARGIVGLVVELLETG

pLDDT: mean 89.83, std 14.33, range [38.5, 98.31]

Secondary structure (DSSP, 8-state):
----S-THHHHHHHHHHHHHHHHHS-EEEEE--BTTSSSPBPPEEEEESHHHHHS----EEES--HHHHHHHHHHHHHHHHH-

Foldseek 3Di:
DDCPVPPCVVVVVVVVQVVCCVVPQKDKAKDPWAVVDVVTGFIKIKMDRCCVRQVDDIDIGTDDDSVVVVVVVVVVVVVSVPD

Radius of gyration: 14.91 Å; chains: 1; bounding box: 45×30×32 Å